Protein AF-A0A7I7UNE3-F1 (afdb_monomer_lite)

pLDDT: mean 84.4, std 11.82, range [55.28, 95.75]

Radius of gyration: 13.39 Å; chains: 1; bounding box: 34×15×32 Å

Organism: Mycolicibacterium pulveris (NCBI:txid36813)

Foldseek 3Di:
DQVQLVVQLVVCVVPNVVSNVVSVVCNVVVVVQVVCQPPCDHDPNHRHRD

Secondary structure (DSSP, 8-state):
-HHHHHHHHHHHHHH-HHHHHHHHHHHHHHHHHHHHHHSSS-BTTBS---

Structure (mmCIF, N/CA/C/O backbone):
data_AF-A0A7I7UNE3-F1
#
_entry.id   AF-A0A7I7UNE3-F1
#
loop_
_atom_site.group_PDB
_atom_site.id
_atom_site.type_symbol
_atom_site.label_atom_id
_atom_site.label_alt_id
_atom_site.label_comp_id
_atom_site.label_asym_id
_atom_site.label_entity_id
_atom_site.label_seq_id
_atom_site.pdbx_PDB_ins_code
_atom_site.Cartn_x
_atom_site.Cartn_y
_atom_site.Cartn_z
_atom_site.occupancy
_atom_site.B_iso_or_equiv
_atom_site.auth_seq_id
_atom_site.auth_comp_id
_atom_site.auth_asym_id
_atom_site.auth_atom_id
_atom_site.pdbx_PDB_model_num
ATOM 1 N N . MET A 1 1 ? 2.332 7.413 2.735 1.00 82.81 1 MET A N 1
ATOM 2 C CA . MET A 1 1 ? 2.678 6.026 2.342 1.00 82.81 1 MET A CA 1
ATOM 3 C C . MET A 1 1 ? 2.474 5.766 0.854 1.00 82.81 1 MET A C 1
ATOM 5 O O . MET A 1 1 ? 3.434 5.386 0.206 1.00 82.81 1 MET A O 1
ATOM 9 N N . ILE A 1 2 ? 1.290 6.033 0.290 1.00 87.50 2 ILE A N 1
ATOM 10 C CA . ILE A 1 2 ? 0.981 5.750 -1.129 1.00 87.50 2 ILE A CA 1
ATOM 11 C C . ILE A 1 2 ? 1.952 6.439 -2.102 1.00 87.50 2 ILE A C 1
ATOM 13 O O . ILE A 1 2 ? 2.520 5.771 -2.953 1.00 87.50 2 ILE A O 1
ATOM 17 N N . ILE A 1 3 ? 2.204 7.744 -1.937 1.00 91.62 3 ILE A N 1
ATOM 18 C CA . ILE A 1 3 ? 3.129 8.495 -2.810 1.00 91.62 3 ILE A CA 1
ATOM 19 C C . ILE A 1 3 ? 4.541 7.888 -2.775 1.00 91.62 3 ILE A C 1
ATOM 21 O O . ILE A 1 3 ? 5.125 7.629 -3.819 1.00 91.62 3 ILE A O 1
ATOM 25 N N . LEU A 1 4 ? 5.061 7.592 -1.578 1.00 90.88 4 LEU A N 1
ATOM 26 C CA . LEU A 1 4 ? 6.354 6.920 -1.405 1.00 90.88 4 LEU A CA 1
ATOM 27 C C . LEU A 1 4 ? 6.370 5.535 -2.074 1.00 90.88 4 LEU A C 1
ATOM 29 O O . LEU A 1 4 ? 7.337 5.195 -2.747 1.00 90.88 4 LEU A O 1
ATOM 33 N N . GLY A 1 5 ? 5.299 4.751 -1.913 1.00 90.88 5 GLY A N 1
ATOM 34 C CA . GLY A 1 5 ? 5.155 3.436 -2.538 1.00 90.88 5 GLY A CA 1
ATOM 35 C C . GLY A 1 5 ? 5.158 3.506 -4.066 1.00 90.88 5 GLY A C 1
ATOM 36 O O . GLY A 1 5 ? 5.837 2.711 -4.706 1.00 90.88 5 GLY A O 1
ATOM 37 N N . ILE A 1 6 ? 4.483 4.501 -4.650 1.00 93.12 6 ILE A N 1
ATOM 38 C CA . ILE A 1 6 ? 4.503 4.755 -6.098 1.00 93.12 6 ILE A CA 1
ATOM 39 C C . ILE A 1 6 ? 5.920 5.114 -6.552 1.00 93.12 6 ILE A C 1
ATOM 41 O O . ILE A 1 6 ? 6.413 4.536 -7.516 1.00 93.12 6 ILE A O 1
ATOM 45 N N . ILE A 1 7 ? 6.599 6.017 -5.836 1.00 94.44 7 ILE A N 1
ATOM 46 C CA . ILE A 1 7 ? 7.982 6.405 -6.146 1.00 94.44 7 ILE A CA 1
ATOM 47 C C . ILE A 1 7 ? 8.902 5.175 -6.126 1.00 94.44 7 ILE A C 1
ATOM 49 O O . ILE A 1 7 ? 9.648 4.958 -7.077 1.00 94.44 7 ILE A O 1
ATOM 53 N N . LEU A 1 8 ? 8.814 4.336 -5.090 1.00 90.81 8 LEU A N 1
ATOM 54 C CA . LEU A 1 8 ? 9.608 3.108 -4.974 1.00 90.81 8 LEU A CA 1
ATOM 55 C C . LEU A 1 8 ? 9.259 2.068 -6.043 1.00 90.81 8 LEU A C 1
ATOM 57 O O . LEU A 1 8 ? 10.162 1.406 -6.546 1.00 90.81 8 LEU A O 1
ATOM 61 N N . ALA A 1 9 ? 7.985 1.933 -6.419 1.00 89.81 9 ALA A N 1
ATOM 62 C CA . ALA A 1 9 ? 7.563 1.020 -7.478 1.00 89.81 9 ALA A CA 1
ATOM 63 C C . ALA A 1 9 ? 8.148 1.441 -8.836 1.00 89.81 9 ALA A C 1
ATOM 65 O O . ALA A 1 9 ? 8.692 0.607 -9.558 1.00 89.81 9 ALA A O 1
ATOM 66 N N . VAL A 1 10 ? 8.107 2.742 -9.143 1.00 94.00 10 VAL A N 1
ATOM 67 C CA . VAL A 1 10 ? 8.684 3.301 -10.372 1.00 94.00 10 VAL A CA 1
ATOM 68 C C . VAL A 1 10 ? 10.207 3.165 -10.362 1.00 94.00 10 VAL A C 1
ATOM 70 O O . VAL A 1 10 ? 10.766 2.637 -11.316 1.00 94.00 10 VAL A O 1
ATOM 73 N N . LEU A 1 11 ? 10.896 3.550 -9.281 1.00 93.75 11 LEU A N 1
ATOM 74 C CA . LEU A 1 11 ? 12.350 3.359 -9.175 1.00 93.75 11 LEU A CA 1
ATOM 75 C C . LEU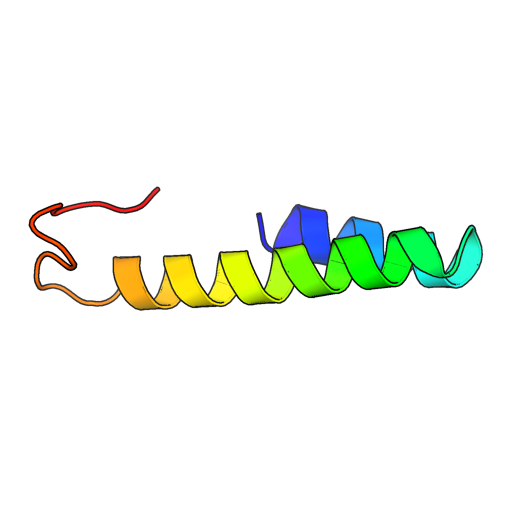 A 1 11 ? 12.745 1.881 -9.254 1.00 93.75 11 LEU A C 1
ATOM 77 O O . LEU A 1 11 ? 13.720 1.543 -9.917 1.00 93.75 11 LEU A O 1
ATOM 81 N N . GLY A 1 12 ? 11.997 0.991 -8.609 1.00 91.19 12 GLY A N 1
ATOM 82 C CA . GLY A 1 12 ? 12.278 -0.439 -8.626 1.00 91.19 12 GLY A CA 1
ATOM 83 C C . GLY A 1 12 ? 12.144 -1.067 -10.008 1.00 91.19 12 GLY A C 1
ATOM 84 O O . GLY A 1 12 ? 12.914 -1.964 -10.340 1.00 91.19 12 GLY A O 1
ATOM 85 N N . TYR A 1 13 ? 11.244 -0.549 -10.844 1.00 91.69 13 TYR A N 1
ATOM 86 C CA . TYR A 1 13 ? 11.154 -0.959 -12.243 1.00 91.69 13 TYR A CA 1
ATOM 87 C C . TYR A 1 13 ? 12.452 -0.673 -13.023 1.00 91.69 13 TYR A C 1
ATOM 89 O O . TYR A 1 13 ? 12.856 -1.485 -13.850 1.00 91.69 13 TYR A O 1
ATOM 97 N N . PHE A 1 14 ? 13.135 0.442 -12.733 1.00 92.31 14 PHE A N 1
ATOM 98 C CA . PHE A 1 14 ? 14.354 0.849 -13.448 1.00 92.31 14 PHE A CA 1
ATOM 99 C C . PHE A 1 14 ? 15.661 0.374 -12.802 1.00 92.31 14 PHE A C 1
ATOM 101 O O . PHE A 1 14 ? 16.638 0.150 -13.512 1.00 92.31 14 PHE A O 1
ATOM 108 N N . LEU A 1 15 ? 15.709 0.252 -11.473 1.00 91.75 15 LEU A N 1
ATOM 109 C CA . LEU A 1 15 ? 16.943 -0.054 -10.743 1.00 91.75 15 LEU A CA 1
ATOM 110 C C . LEU A 1 15 ? 17.007 -1.511 -10.288 1.00 91.75 15 LEU A C 1
ATOM 112 O O . LEU A 1 15 ? 18.059 -2.139 -10.394 1.00 91.75 15 LEU A O 1
ATOM 116 N N . TRP A 1 16 ? 15.924 -2.034 -9.703 1.00 85.75 16 TRP A N 1
ATOM 117 C CA . TRP A 1 16 ? 15.974 -3.316 -9.004 1.00 85.75 16 TRP A CA 1
ATOM 118 C C . TRP A 1 16 ? 14.585 -3.904 -8.730 1.00 85.75 16 TRP A C 1
ATOM 120 O O . TRP A 1 16 ? 13.806 -3.374 -7.937 1.00 85.75 16 TRP A O 1
ATOM 130 N N . THR A 1 17 ? 14.310 -5.067 -9.326 1.00 90.62 17 THR A N 1
ATOM 131 C CA . THR A 1 17 ? 13.024 -5.783 -9.221 1.00 90.62 17 THR A CA 1
ATOM 132 C C . THR A 1 17 ? 12.497 -5.955 -7.780 1.00 90.62 17 THR A C 1
ATOM 134 O O . THR A 1 17 ? 11.326 -5.661 -7.549 1.00 90.62 17 THR A O 1
ATOM 137 N N . PRO A 1 18 ? 13.301 -6.357 -6.773 1.00 92.25 18 PRO A N 1
ATOM 138 C CA . PRO A 1 18 ? 12.852 -6.437 -5.378 1.00 92.25 18 PRO A CA 1
ATOM 139 C C . PRO A 1 18 ? 12.312 -5.116 -4.821 1.00 92.25 18 PRO A C 1
ATOM 141 O O . PRO A 1 18 ? 11.328 -5.108 -4.080 1.00 92.25 18 PRO A O 1
ATOM 144 N N . LEU A 1 19 ? 12.909 -3.991 -5.217 1.00 90.56 19 LEU A N 1
ATOM 145 C CA . LEU A 1 19 ? 12.488 -2.659 -4.789 1.00 90.56 19 LEU A CA 1
ATOM 146 C C . LEU A 1 19 ? 11.094 -2.307 -5.336 1.00 90.56 19 LEU A C 1
ATOM 148 O O . LEU A 1 19 ? 10.309 -1.652 -4.649 1.00 90.56 19 LEU A O 1
ATOM 152 N N . MET A 1 20 ? 10.755 -2.818 -6.525 1.00 91.88 20 MET A N 1
ATOM 153 C CA . MET A 1 20 ? 9.430 -2.651 -7.127 1.00 91.88 20 MET A CA 1
ATOM 154 C C . MET A 1 20 ? 8.353 -3.310 -6.263 1.00 91.88 20 MET A C 1
ATOM 156 O O . MET A 1 20 ? 7.332 -2.690 -5.965 1.00 91.88 20 MET A O 1
ATOM 160 N N . TYR A 1 21 ? 8.596 -4.545 -5.811 1.00 93.75 21 TYR A N 1
ATOM 161 C CA . TYR A 1 21 ? 7.650 -5.274 -4.965 1.00 93.75 21 TYR A CA 1
ATOM 162 C C . TYR A 1 21 ? 7.440 -4.592 -3.609 1.00 93.75 21 TYR A C 1
ATOM 164 O O . TYR A 1 21 ? 6.307 -4.523 -3.133 1.00 93.75 21 TYR A O 1
ATOM 172 N N . ILE A 1 22 ? 8.499 -4.023 -3.020 1.00 94.12 22 ILE A N 1
ATOM 173 C CA . ILE A 1 22 ? 8.394 -3.227 -1.786 1.00 94.12 22 ILE A CA 1
ATOM 174 C C . ILE A 1 22 ? 7.521 -1.986 -2.019 1.00 94.12 22 ILE A C 1
ATOM 176 O O . ILE A 1 22 ? 6.638 -1.690 -1.211 1.00 94.12 22 ILE A O 1
ATOM 180 N N . GLY A 1 23 ? 7.722 -1.283 -3.137 1.00 92.75 23 GLY A N 1
ATOM 181 C CA . GLY A 1 23 ? 6.898 -0.135 -3.513 1.00 92.75 23 GLY A CA 1
ATOM 182 C C . GLY A 1 23 ? 5.419 -0.496 -3.657 1.00 92.75 23 GLY A C 1
ATOM 183 O O . GLY A 1 23 ? 4.562 0.147 -3.048 1.00 92.75 23 GLY A O 1
ATOM 184 N N . ILE A 1 24 ? 5.118 -1.576 -4.382 1.00 92.94 24 ILE A N 1
ATOM 185 C CA . ILE A 1 24 ? 3.747 -2.075 -4.570 1.00 92.94 24 ILE A CA 1
ATOM 186 C C . ILE A 1 24 ? 3.105 -2.440 -3.223 1.00 92.94 24 ILE A C 1
ATOM 188 O O . ILE A 1 24 ? 1.973 -2.029 -2.958 1.00 92.94 24 ILE A O 1
ATOM 192 N N . ALA A 1 25 ? 3.822 -3.140 -2.339 1.00 95.31 25 ALA A N 1
ATOM 193 C CA . ALA A 1 25 ? 3.316 -3.488 -1.010 1.00 95.31 25 ALA A CA 1
ATOM 194 C C . ALA A 1 25 ? 2.940 -2.241 -0.187 1.00 95.31 25 ALA A C 1
ATOM 196 O O . ALA A 1 25 ? 1.878 -2.202 0.438 1.00 95.31 25 ALA A O 1
ATOM 197 N N . LEU A 1 26 ? 3.760 -1.186 -0.238 1.00 94.75 26 LEU A N 1
ATOM 198 C CA . LEU A 1 26 ? 3.478 0.082 0.442 1.00 94.75 26 LEU A CA 1
ATOM 199 C C . LEU A 1 26 ? 2.252 0.805 -0.125 1.00 94.75 26 LEU A C 1
ATOM 201 O O . LEU A 1 26 ? 1.500 1.413 0.643 1.00 94.75 26 LEU A O 1
ATOM 205 N N . VAL A 1 27 ? 2.030 0.740 -1.441 1.00 94.88 27 VAL A N 1
ATOM 206 C CA . VAL A 1 27 ? 0.815 1.293 -2.063 1.00 94.88 27 VAL A CA 1
ATOM 207 C C . VAL A 1 27 ? -0.423 0.565 -1.547 1.00 94.88 27 VAL A C 1
ATOM 209 O O . VAL A 1 27 ? -1.375 1.225 -1.132 1.00 94.88 27 VAL A O 1
ATOM 212 N N . VAL A 1 28 ? -0.393 -0.770 -1.503 1.00 95.75 28 VAL A N 1
ATOM 213 C CA . VAL A 1 28 ? -1.519 -1.586 -1.022 1.00 95.75 28 VAL A CA 1
ATOM 214 C C . VAL A 1 28 ? -1.821 -1.297 0.449 1.00 95.75 28 VAL A C 1
ATOM 216 O O . VAL A 1 28 ? -2.963 -0.993 0.788 1.00 95.75 28 VAL A O 1
ATOM 219 N N . ILE A 1 29 ? -0.810 -1.312 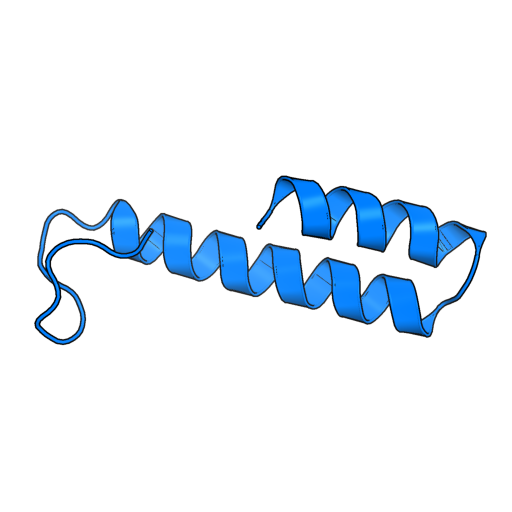1.322 1.00 94.06 29 ILE A N 1
ATOM 220 C CA . ILE A 1 29 ? -0.990 -1.017 2.755 1.00 94.06 29 ILE A CA 1
ATOM 221 C C . ILE A 1 29 ? -1.512 0.411 2.951 1.00 94.06 29 ILE A C 1
ATOM 223 O O . ILE A 1 29 ? -2.441 0.639 3.726 1.00 94.06 29 ILE A O 1
ATOM 227 N N . GLY A 1 30 ? -0.951 1.374 2.216 1.00 91.81 30 GLY A N 1
ATOM 228 C CA . GLY A 1 30 ? -1.400 2.760 2.260 1.00 91.81 30 GLY A CA 1
ATOM 229 C C . GLY A 1 30 ? -2.858 2.920 1.827 1.00 91.81 30 GLY A C 1
ATOM 230 O O . GLY A 1 30 ? -3.598 3.660 2.470 1.00 91.81 30 GLY A O 1
ATOM 231 N N . ALA A 1 31 ? -3.283 2.2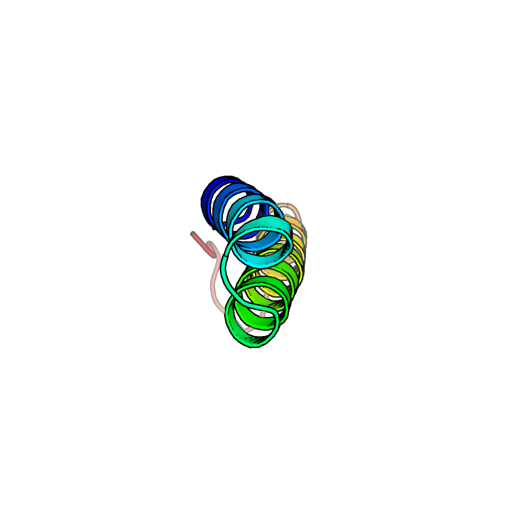05 0.783 1.00 91.81 31 ALA A N 1
ATOM 232 C CA . ALA A 1 31 ? -4.668 2.206 0.321 1.00 91.81 31 ALA A CA 1
ATOM 233 C C . ALA A 1 31 ? -5.616 1.592 1.361 1.00 91.81 31 ALA A C 1
ATOM 235 O O . ALA A 1 31 ? -6.680 2.156 1.614 1.00 91.81 31 ALA A O 1
ATOM 236 N N . VAL A 1 32 ? -5.215 0.494 2.014 1.00 90.62 32 VAL A N 1
ATOM 237 C CA . VAL A 1 32 ? -5.992 -0.118 3.103 1.00 90.62 32 V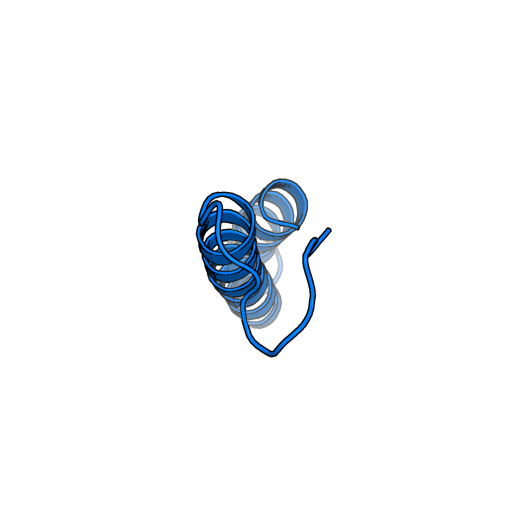AL A CA 1
ATOM 238 C C . VAL A 1 32 ? -6.171 0.868 4.254 1.00 90.62 32 VAL A C 1
ATOM 240 O O . VAL A 1 32 ? -7.301 1.114 4.662 1.00 90.62 32 VAL A O 1
ATOM 243 N N . PHE A 1 33 ? -5.100 1.486 4.755 1.00 85.62 33 PHE A N 1
ATOM 244 C CA . PHE A 1 33 ? -5.209 2.463 5.847 1.00 85.62 33 PHE A CA 1
ATOM 245 C C . PHE A 1 33 ? -6.006 3.708 5.461 1.00 85.62 33 PHE A C 1
ATOM 247 O O . PHE A 1 33 ? -6.760 4.218 6.285 1.00 85.62 33 PHE A O 1
ATOM 254 N N . TRP A 1 34 ? -5.916 4.158 4.211 1.00 86.19 34 TRP A N 1
ATOM 255 C CA . TRP A 1 34 ? -6.740 5.257 3.711 1.00 86.19 34 TRP A CA 1
ATOM 256 C C . TRP A 1 34 ? -8.235 4.899 3.699 1.00 86.19 34 TRP A C 1
ATOM 258 O O . TRP A 1 34 ? -9.076 5.679 4.152 1.00 86.19 34 TRP A O 1
ATOM 268 N N . LEU A 1 35 ? -8.570 3.678 3.276 1.00 85.75 35 LEU A N 1
ATOM 269 C CA . LEU A 1 35 ? -9.925 3.137 3.374 1.00 85.75 35 LEU A CA 1
ATOM 270 C C . LEU A 1 35 ? -10.389 3.045 4.831 1.00 85.75 35 LEU A C 1
ATOM 272 O O . LEU A 1 35 ? -11.464 3.534 5.156 1.00 85.75 35 LEU A O 1
ATOM 276 N N . LEU A 1 36 ? -9.572 2.503 5.735 1.00 83.12 36 LEU A N 1
ATOM 277 C CA . LEU A 1 36 ? -9.924 2.416 7.157 1.00 83.12 36 LEU A CA 1
ATOM 278 C C . LEU A 1 36 ? -10.065 3.796 7.824 1.00 83.12 36 LEU A C 1
ATOM 280 O O . LEU A 1 36 ? -10.892 3.946 8.717 1.00 83.12 36 LEU A O 1
ATOM 284 N N . GLY A 1 37 ? -9.299 4.800 7.393 1.00 78.94 37 GLY A N 1
ATOM 285 C CA . GLY A 1 37 ? -9.400 6.178 7.881 1.00 78.94 37 GLY A CA 1
ATOM 286 C C . GLY A 1 37 ? -10.615 6.942 7.344 1.00 78.94 37 GLY A C 1
ATOM 287 O O . GLY A 1 37 ? -11.143 7.810 8.035 1.00 78.94 37 GLY A O 1
ATOM 288 N N . SER A 1 38 ? -11.090 6.610 6.139 1.00 77.62 38 SER A N 1
ATOM 289 C CA . SER A 1 38 ? -12.317 7.195 5.565 1.00 77.62 38 SER A CA 1
ATOM 290 C C . SER A 1 38 ? -13.602 6.581 6.132 1.00 77.62 38 SER A C 1
ATOM 292 O O . SER A 1 38 ? -14.679 7.175 6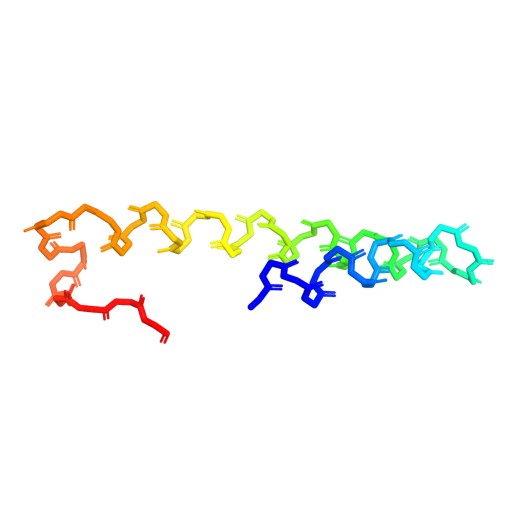.049 1.00 77.62 38 SER A O 1
ATOM 294 N N . VAL A 1 39 ? -13.504 5.410 6.761 1.00 76.75 39 VAL A N 1
ATOM 295 C CA . VAL A 1 39 ? -14.605 4.789 7.493 1.00 76.75 39 VAL A CA 1
ATOM 296 C C . VAL A 1 39 ? -14.854 5.598 8.774 1.00 76.75 39 VAL A C 1
ATOM 29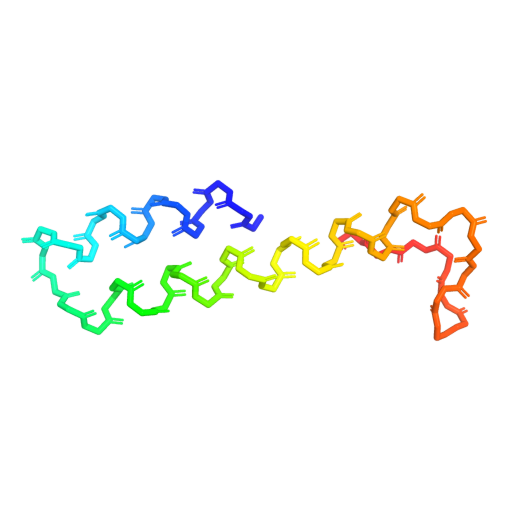8 O O . VAL A 1 39 ? -14.115 5.501 9.745 1.00 76.75 39 VAL A O 1
ATOM 301 N N . GLY A 1 40 ? -15.934 6.390 8.801 1.00 67.44 40 GLY A N 1
ATOM 302 C CA . GLY A 1 40 ? -16.321 7.268 9.924 1.00 67.44 40 GLY A CA 1
ATOM 303 C C . GLY A 1 40 ? -16.713 6.561 11.234 1.00 67.44 40 GLY A C 1
ATOM 304 O O . GLY A 1 40 ? -17.297 7.182 12.123 1.00 67.44 40 GLY A O 1
ATOM 305 N N . ARG A 1 41 ? -16.412 5.265 11.363 1.00 71.12 41 ARG A N 1
ATOM 306 C CA . ARG A 1 41 ? -16.544 4.479 12.593 1.00 71.12 41 ARG A CA 1
ATOM 307 C C . ARG A 1 41 ? -15.157 3.982 13.019 1.00 71.12 41 ARG A C 1
ATOM 309 O O . ARG A 1 41 ? -14.364 3.608 12.160 1.00 71.12 41 ARG A O 1
ATOM 316 N N . PRO A 1 42 ? -14.856 3.935 14.324 1.00 65.62 42 PRO A N 1
ATOM 317 C CA . PRO A 1 42 ? -13.573 3.441 14.805 1.00 65.62 42 PRO A CA 1
ATOM 318 C C . PRO A 1 42 ? -13.369 1.977 14.391 1.00 65.62 42 PRO A C 1
ATOM 320 O O . PRO A 1 42 ? -14.125 1.093 14.792 1.00 65.62 42 PRO A O 1
ATOM 323 N N . VAL A 1 43 ? -12.339 1.718 13.588 1.00 65.38 43 VAL A N 1
ATOM 324 C CA . VAL A 1 43 ? -11.890 0.360 13.253 1.00 65.38 43 VAL A CA 1
ATOM 325 C C . VAL A 1 43 ? -10.928 -0.096 14.352 1.00 65.38 43 VAL A C 1
ATOM 327 O O . VAL A 1 43 ? -10.116 0.697 14.820 1.00 65.38 43 VAL A O 1
ATOM 330 N N . ALA A 1 44 ? -11.062 -1.342 14.819 1.00 72.12 44 ALA A N 1
ATOM 331 C CA . ALA A 1 44 ? -10.284 -1.931 15.921 1.00 72.12 44 ALA A CA 1
ATOM 332 C C . ALA A 1 44 ? -10.184 -1.054 17.195 1.00 72.12 44 ALA A C 1
ATOM 334 O O . ALA A 1 44 ? -9.150 -1.010 17.858 1.00 72.12 44 ALA A O 1
ATOM 335 N N . GLY A 1 45 ? -11.254 -0.319 17.527 1.00 69.75 45 GLY A N 1
ATOM 336 C CA . GLY A 1 45 ? -11.313 0.535 18.721 1.00 69.75 45 GLY A CA 1
ATOM 337 C C . GLY A 1 45 ? -10.510 1.842 18.635 1.00 69.75 45 GLY A C 1
ATOM 338 O O . GLY A 1 45 ? -10.484 2.592 19.609 1.00 69.75 45 GLY A O 1
ATOM 339 N N . ARG A 1 46 ? -9.883 2.161 17.491 1.00 63.19 46 ARG A N 1
ATOM 340 C CA . ARG A 1 46 ? -9.126 3.409 17.280 1.00 63.19 46 ARG A CA 1
ATOM 341 C C . ARG A 1 46 ? -9.842 4.312 16.272 1.00 63.19 46 ARG A C 1
ATOM 343 O O . ARG A 1 46 ? -10.215 3.884 15.185 1.00 63.19 46 ARG A O 1
ATOM 350 N N . ARG A 1 47 ? -10.059 5.575 16.666 1.00 58.44 47 ARG A N 1
ATOM 351 C CA . ARG A 1 47 ? -10.839 6.582 15.914 1.00 58.44 47 ARG A CA 1
ATOM 352 C C . ARG A 1 47 ? -10.076 7.214 14.744 1.00 58.44 47 ARG A C 1
ATOM 354 O O . ARG A 1 47 ? -10.709 7.780 13.865 1.00 58.44 47 ARG A O 1
ATOM 361 N N . ALA A 1 48 ? -8.749 7.123 14.731 1.00 57.12 48 ALA A N 1
ATOM 362 C CA . ALA A 1 48 ? -7.918 7.646 13.655 1.00 57.12 48 ALA A CA 1
ATOM 363 C C . ALA A 1 48 ? -6.763 6.684 13.356 1.00 57.12 48 ALA A C 1
ATOM 365 O O . ALA A 1 48 ? -6.063 6.239 14.270 1.00 57.12 48 ALA A O 1
ATOM 366 N N . TRP A 1 49 ? -6.585 6.389 12.069 1.00 60.53 49 TRP A N 1
ATOM 367 C CA . TRP A 1 49 ? -5.436 5.700 11.492 1.00 60.53 49 TRP A CA 1
ATOM 368 C C . TRP A 1 49 ? -4.751 6.723 10.580 1.00 60.53 49 TRP A C 1
ATOM 370 O O . TRP A 1 49 ? -5.268 7.012 9.504 1.00 60.53 49 TRP A O 1
ATOM 380 N N . TYR A 1 50 ? -3.666 7.342 11.049 1.00 55.28 50 TYR A N 1
ATOM 381 C CA . TYR A 1 50 ? -2.817 8.234 10.253 1.00 55.28 50 TYR A CA 1
ATOM 382 C C . TYR A 1 50 ? -1.368 7.777 10.368 1.00 55.28 50 TYR A C 1
ATOM 384 O O . TYR A 1 50 ? -0.961 7.470 11.514 1.00 55.28 50 TYR A O 1
#

Sequence (50 aa):
MIILGIILAVLGYFLWTPLMYIGIALVVIGAVFWLLGSVGRPVAGRRAWY